Protein AF-A0A969X879-F1 (afdb_monomer_lite)

pLDDT: mean 91.19, std 3.02, range [80.75, 94.88]

Radius of gyration: 11.61 Å; chains: 1; bounding box: 24×23×30 Å

Sequence (51 aa):
MAIRIVCGTAEDGRRGIQVIEPMLEESEESYQIFFQSLRERGLITPNAVII

Structure (mmCIF, N/CA/C/O backbone):
data_AF-A0A969X879-F1
#
_entry.id   AF-A0A969X879-F1
#
loop_
_atom_site.group_PDB
_atom_site.id
_atom_site.type_symbol
_atom_site.label_atom_id
_atom_site.label_alt_id
_atom_site.label_comp_id
_atom_site.label_asym_id
_atom_site.label_entity_id
_atom_site.label_seq_id
_atom_site.pdbx_PDB_ins_code
_atom_site.Cartn_x
_atom_site.Cartn_y
_atom_site.Cartn_z
_atom_site.occupancy
_atom_site.B_iso_or_equiv
_atom_site.auth_seq_id
_atom_site.auth_comp_id
_atom_site.auth_asym_id
_atom_site.auth_atom_id
_atom_site.pdbx_PDB_model_num
ATOM 1 N N . MET A 1 1 ? -11.684 13.947 5.665 1.00 80.75 1 MET A N 1
ATOM 2 C CA . MET A 1 1 ? -11.814 12.998 4.540 1.00 80.75 1 MET A CA 1
ATOM 3 C C . MET A 1 1 ? -10.453 12.858 3.904 1.00 80.75 1 MET A C 1
ATOM 5 O O . MET A 1 1 ? -9.855 13.879 3.587 1.00 80.75 1 MET A O 1
ATOM 9 N N . ALA A 1 2 ? -9.967 11.632 3.771 1.00 89.88 2 ALA A N 1
ATOM 10 C CA . ALA A 1 2 ? -8.674 11.349 3.167 1.00 89.88 2 ALA A CA 1
ATOM 11 C C . ALA A 1 2 ? -8.857 10.425 1.960 1.00 89.88 2 ALA A C 1
ATOM 13 O O . ALA A 1 2 ? -9.889 9.767 1.808 1.00 89.88 2 ALA A O 1
ATOM 14 N N . ILE A 1 3 ? -7.849 10.394 1.099 1.00 92.00 3 ILE A N 1
ATOM 15 C CA . ILE A 1 3 ? -7.771 9.480 -0.037 1.00 92.00 3 ILE A CA 1
ATOM 16 C C . ILE A 1 3 ? -6.459 8.719 0.057 1.00 92.00 3 ILE A C 1
ATOM 18 O O . ILE A 1 3 ? -5.442 9.278 0.467 1.00 92.00 3 ILE A O 1
ATOM 22 N N . ARG A 1 4 ? -6.483 7.448 -0.330 1.00 92.69 4 ARG A N 1
ATOM 23 C CA . ARG A 1 4 ? -5.285 6.621 -0.451 1.00 92.69 4 ARG A CA 1
ATOM 24 C C . ARG A 1 4 ? -4.922 6.521 -1.918 1.00 92.69 4 ARG A C 1
ATOM 26 O O . ARG A 1 4 ? -5.787 6.284 -2.763 1.00 92.69 4 ARG A O 1
ATOM 33 N N . ILE A 1 5 ? -3.640 6.705 -2.202 1.00 94.50 5 ILE A N 1
ATOM 34 C CA . ILE A 1 5 ? -3.085 6.637 -3.549 1.00 94.50 5 ILE A CA 1
ATOM 35 C C . ILE A 1 5 ? -1.990 5.580 -3.538 1.00 94.50 5 ILE A C 1
ATOM 37 O O . ILE A 1 5 ? -1.062 5.654 -2.735 1.00 94.50 5 ILE A O 1
ATOM 41 N N . VAL A 1 6 ? -2.088 4.608 -4.440 1.00 94.06 6 VAL A N 1
ATOM 42 C CA . VAL A 1 6 ? -1.014 3.638 -4.674 1.00 94.06 6 VAL A CA 1
ATOM 43 C C . VAL A 1 6 ? -0.263 4.060 -5.919 1.00 94.06 6 VAL A C 1
ATOM 45 O O . VAL A 1 6 ? -0.840 4.142 -7.006 1.00 94.06 6 VAL A O 1
ATOM 48 N N . CYS A 1 7 ? 1.031 4.310 -5.755 1.00 94.00 7 CYS A N 1
ATOM 49 C CA . CYS A 1 7 ? 1.940 4.610 -6.848 1.00 94.00 7 CYS A CA 1
ATOM 50 C C . CYS A 1 7 ? 2.766 3.369 -7.182 1.00 94.00 7 CYS A C 1
ATOM 52 O O . CYS A 1 7 ? 3.334 2.738 -6.293 1.00 94.00 7 CYS A O 1
ATOM 54 N N . GLY A 1 8 ? 2.870 3.055 -8.467 1.00 91.56 8 GLY A N 1
ATOM 55 C CA . GLY A 1 8 ? 3.714 1.980 -8.971 1.00 91.56 8 GLY A CA 1
ATOM 56 C C . GLY A 1 8 ? 4.703 2.487 -10.008 1.00 91.56 8 GLY A C 1
ATOM 57 O O . GLY A 1 8 ? 4.544 3.572 -10.570 1.00 91.56 8 GLY A O 1
ATOM 58 N N . THR A 1 9 ? 5.735 1.687 -10.255 1.00 91.12 9 THR A N 1
ATOM 59 C CA . THR A 1 9 ? 6.674 1.900 -11.360 1.00 91.12 9 THR A CA 1
ATOM 60 C C . THR A 1 9 ? 6.524 0.737 -12.333 1.00 91.12 9 THR A C 1
ATOM 62 O O . THR A 1 9 ? 6.549 -0.414 -11.905 1.00 91.12 9 THR A O 1
ATOM 65 N N . ALA A 1 10 ? 6.314 1.034 -13.611 1.00 86.69 10 ALA A N 1
ATOM 66 C CA . ALA A 1 10 ? 6.282 0.041 -14.676 1.00 86.69 10 ALA A CA 1
ATOM 67 C C . ALA A 1 10 ? 7.69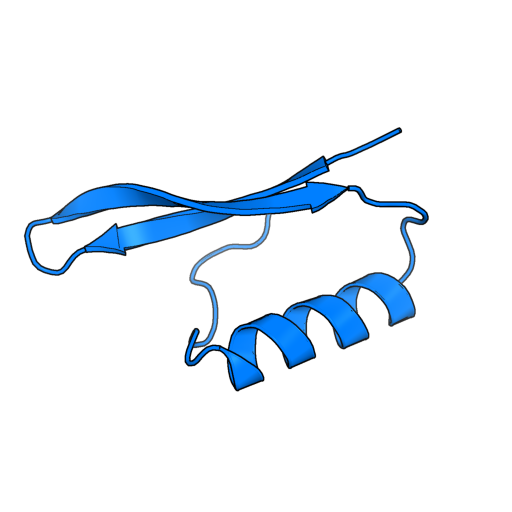9 -0.461 -15.004 1.00 86.69 10 ALA A C 1
ATOM 69 O O . ALA A 1 10 ? 8.695 0.142 -14.603 1.00 86.69 10 ALA A O 1
ATOM 70 N N . GLU A 1 11 ? 7.790 -1.554 -15.761 1.00 86.69 11 GLU A N 1
ATOM 71 C CA . GLU A 1 11 ? 9.070 -2.168 -16.148 1.00 86.69 11 GLU A CA 1
ATOM 72 C C . GLU A 1 11 ? 9.975 -1.219 -16.951 1.00 86.69 11 GLU A C 1
ATOM 74 O O . GLU A 1 11 ? 11.196 -1.286 -16.849 1.00 86.69 11 GLU A O 1
ATOM 79 N N . ASP A 1 12 ? 9.384 -0.282 -17.696 1.00 92.75 12 ASP A N 1
ATOM 80 C CA . ASP A 1 12 ? 10.093 0.755 -18.455 1.00 92.75 12 ASP A CA 1
ATOM 81 C C . ASP A 1 12 ? 10.544 1.956 -17.595 1.00 92.75 12 ASP A C 1
ATOM 83 O O . ASP A 1 12 ? 11.045 2.955 -18.118 1.00 92.75 12 ASP A O 1
ATOM 87 N N . GLY A 1 13 ? 10.359 1.880 -16.274 1.00 90.62 13 GLY A N 1
ATOM 88 C CA . GLY A 1 13 ? 10.736 2.918 -15.317 1.00 90.62 13 GLY A CA 1
AT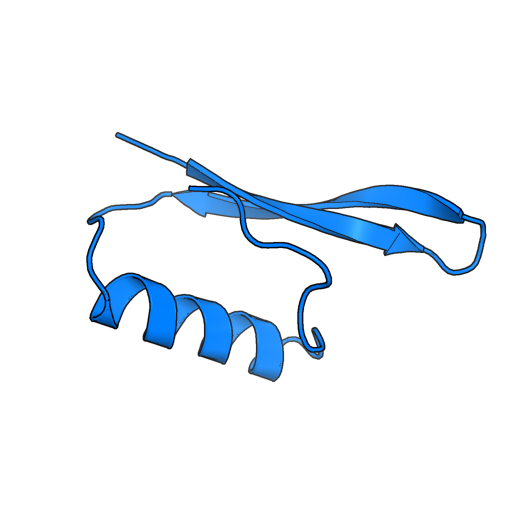OM 89 C C . GLY A 1 13 ? 9.717 4.049 -15.167 1.00 90.62 13 GLY A C 1
ATOM 90 O O . GLY A 1 13 ? 9.944 4.968 -14.370 1.00 90.62 13 GLY A O 1
ATOM 91 N N . ARG A 1 14 ? 8.584 4.017 -15.882 1.00 93.88 14 ARG A N 1
ATOM 92 C CA . ARG A 1 14 ? 7.541 5.042 -15.735 1.00 93.88 14 ARG A CA 1
ATOM 93 C C . ARG A 1 14 ? 6.812 4.887 -14.410 1.00 93.88 14 ARG A C 1
ATOM 95 O O . ARG A 1 14 ? 6.363 3.803 -14.055 1.00 93.88 14 ARG A O 1
ATOM 102 N N . ARG A 1 15 ? 6.648 5.996 -13.693 1.00 93.50 15 ARG A N 1
ATOM 103 C CA . ARG A 1 15 ? 5.874 6.053 -12.447 1.00 93.50 15 ARG A CA 1
ATOM 104 C C . ARG A 1 15 ? 4.448 6.484 -12.741 1.00 93.50 15 ARG A C 1
ATOM 106 O O . ARG A 1 15 ? 4.231 7.374 -13.5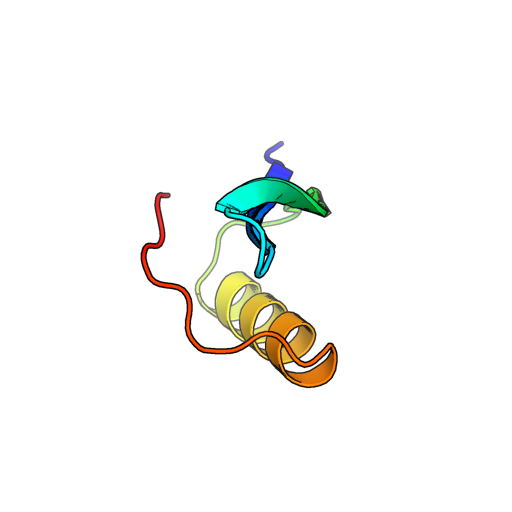61 1.00 93.50 15 ARG A O 1
ATOM 113 N N . GLY A 1 16 ? 3.492 5.8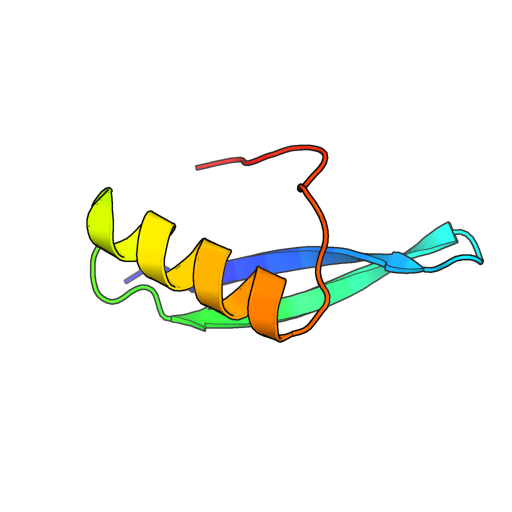87 -12.046 1.00 94.19 16 GLY A N 1
ATOM 114 C CA . GLY A 1 16 ? 2.084 6.219 -12.213 1.00 94.19 16 GLY A CA 1
ATOM 115 C C . GLY A 1 16 ? 1.246 5.832 -11.007 1.00 94.19 16 GLY A C 1
ATOM 116 O O . GLY A 1 16 ? 1.694 5.108 -10.118 1.00 94.19 16 GLY A O 1
ATOM 117 N N . ILE A 1 17 ? 0.014 6.328 -10.999 1.00 94.12 17 ILE A N 1
ATOM 118 C CA . ILE A 1 17 ? -0.990 5.956 -10.009 1.00 94.12 17 ILE A CA 1
ATOM 119 C C . ILE A 1 17 ? -1.693 4.691 -10.495 1.00 94.12 17 ILE A C 1
ATOM 121 O O . ILE A 1 17 ? -2.171 4.638 -11.626 1.00 94.12 17 ILE A O 1
ATOM 125 N N . GLN A 1 18 ? -1.757 3.684 -9.634 1.00 91.38 18 GLN A N 1
ATOM 126 C CA . GLN A 1 18 ? -2.431 2.417 -9.907 1.00 91.38 18 GLN A CA 1
ATOM 127 C C . GLN A 1 18 ? -3.795 2.339 -9.221 1.00 91.38 18 GLN A C 1
ATOM 129 O O . GLN A 1 18 ? -4.714 1.706 -9.738 1.00 91.38 18 GLN A O 1
ATOM 134 N N . VAL A 1 19 ? -3.934 2.982 -8.058 1.00 93.31 19 VAL A N 1
ATOM 135 C CA . VAL A 1 19 ? -5.150 2.938 -7.239 1.00 93.31 19 VAL A CA 1
ATOM 136 C C . VAL A 1 19 ? -5.406 4.304 -6.616 1.00 93.31 19 VAL A C 1
ATOM 138 O O . VAL A 1 19 ? -4.474 4.927 -6.111 1.00 93.31 19 VAL A O 1
ATOM 141 N N . ILE A 1 20 ? -6.666 4.741 -6.627 1.00 94.06 20 ILE A N 1
ATOM 142 C CA . ILE A 1 20 ? -7.161 5.885 -5.856 1.00 94.06 20 ILE A CA 1
ATOM 143 C C . ILE A 1 20 ? -8.450 5.435 -5.184 1.00 94.06 20 ILE A C 1
ATOM 145 O O . ILE A 1 20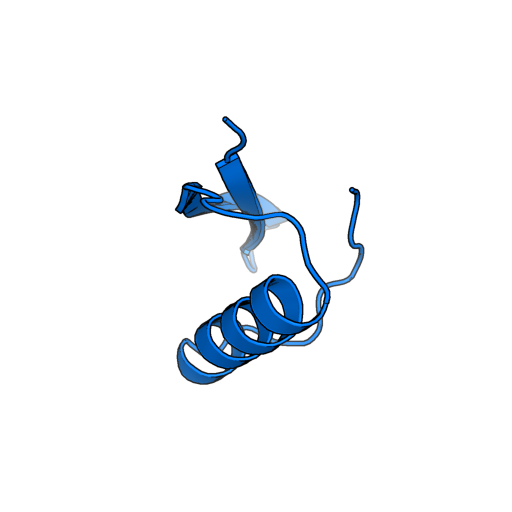 ? -9.419 5.118 -5.873 1.00 94.06 20 ILE A O 1
ATOM 149 N N . GLU A 1 21 ? -8.465 5.408 -3.856 1.00 92.25 21 GLU A N 1
ATOM 150 C CA . GLU A 1 21 ? -9.629 4.970 -3.087 1.00 92.25 21 GLU A CA 1
ATOM 151 C C . GLU A 1 21 ? -9.890 5.927 -1.915 1.00 92.25 21 GLU A C 1
ATOM 153 O O . GLU A 1 21 ? -8.943 6.416 -1.286 1.00 92.25 21 GLU A O 1
ATOM 158 N N . PRO A 1 22 ? -11.161 6.239 -1.610 1.00 92.00 22 PRO A N 1
ATOM 159 C CA . PRO A 1 22 ? -11.491 7.038 -0.442 1.00 92.00 22 PRO A CA 1
ATOM 160 C C . PRO A 1 22 ? -11.161 6.271 0.841 1.00 92.00 22 PRO A C 1
ATOM 162 O O . PRO A 1 22 ? -11.372 5.063 0.943 1.00 92.00 22 PRO A O 1
ATOM 165 N N . MET A 1 23 ? -10.685 6.993 1.850 1.00 89.81 23 MET A N 1
ATOM 166 C CA . MET A 1 23 ? -10.508 6.470 3.199 1.00 89.81 23 MET A CA 1
ATOM 167 C C . MET A 1 23 ? -11.668 6.948 4.070 1.00 89.81 23 MET A C 1
ATOM 169 O O . MET A 1 23 ? -11.747 8.133 4.401 1.00 89.81 23 MET A O 1
ATOM 173 N N . LEU A 1 24 ? -12.572 6.023 4.411 1.00 82.25 24 LEU A N 1
ATOM 174 C CA . LEU A 1 24 ? -13.687 6.302 5.320 1.00 82.25 24 LEU A CA 1
ATOM 175 C C . LEU A 1 24 ? -13.188 6.485 6.759 1.00 82.25 24 LEU A C 1
ATOM 177 O O . LEU A 1 24 ? -13.576 7.444 7.419 1.00 82.25 24 LEU A O 1
ATOM 181 N N . GLU A 1 25 ? -12.285 5.607 7.199 1.00 89.25 25 GLU A N 1
ATOM 182 C CA . GLU A 1 25 ? -11.690 5.619 8.534 1.00 89.25 25 GLU A CA 1
ATOM 183 C C . GLU A 1 25 ? -10.193 5.284 8.474 1.00 89.25 25 GLU A C 1
ATOM 185 O O . GLU A 1 25 ? -9.739 4.490 7.640 1.00 89.25 25 GLU A O 1
ATOM 190 N N . GLU A 1 26 ? -9.427 5.924 9.357 1.00 90.44 26 GLU A N 1
ATOM 191 C CA . GLU A 1 26 ? -8.026 5.608 9.600 1.00 90.44 26 GLU A CA 1
ATOM 192 C C . GLU A 1 26 ? -7.914 4.671 10.804 1.00 90.44 26 GLU A C 1
ATOM 194 O O . GLU A 1 26 ? -7.987 5.093 11.955 1.00 90.44 26 GLU A O 1
ATOM 199 N N . SER A 1 27 ? -7.751 3.383 10.523 1.00 91.75 27 SER A N 1
ATOM 200 C CA . SER A 1 27 ? -7.600 2.341 11.533 1.00 91.75 27 SER A CA 1
ATOM 201 C C . SER A 1 27 ? -6.711 1.219 11.011 1.00 91.75 27 SER A C 1
ATOM 203 O O . SER A 1 27 ? -6.553 1.048 9.799 1.00 91.75 27 SER A O 1
ATOM 205 N N . GLU A 1 28 ? -6.138 0.429 11.921 1.00 93.38 28 GLU A N 1
ATOM 206 C CA . GLU A 1 28 ? -5.331 -0.740 11.556 1.00 93.38 28 GLU A CA 1
ATOM 207 C C . GLU A 1 28 ? -6.125 -1.722 10.682 1.00 93.38 28 GLU A C 1
ATOM 209 O O . GLU A 1 28 ? -5.642 -2.152 9.637 1.00 93.38 28 GLU A O 1
ATOM 214 N N . GLU A 1 29 ? -7.372 -2.010 11.059 1.00 94.31 29 GLU A N 1
ATOM 215 C CA . GLU A 1 29 ? -8.274 -2.884 10.303 1.00 94.31 29 GLU A CA 1
ATOM 216 C C . GLU A 1 29 ? -8.512 -2.358 8.879 1.00 94.31 29 GLU A C 1
ATOM 218 O O . GLU A 1 29 ? -8.406 -3.111 7.907 1.00 94.31 29 GLU A O 1
ATOM 223 N N . SER A 1 30 ? -8.727 -1.045 8.730 1.00 91.75 30 SER A N 1
ATOM 224 C CA . SER A 1 30 ? -8.891 -0.419 7.413 1.00 91.75 30 SER A CA 1
ATOM 225 C C . SER A 1 30 ? -7.654 -0.595 6.526 1.00 91.75 30 SER A C 1
ATOM 227 O O . SER A 1 30 ? -7.788 -0.792 5.316 1.00 91.75 30 SER A O 1
ATOM 229 N N . TYR A 1 31 ? -6.449 -0.543 7.104 1.00 91.50 31 TYR A N 1
ATOM 230 C CA . TYR A 1 31 ? -5.209 -0.804 6.372 1.00 91.50 31 TYR A CA 1
ATOM 231 C C . TYR A 1 31 ? -5.041 -2.288 6.032 1.00 91.50 31 TYR A C 1
ATOM 233 O O . TYR A 1 31 ? -4.640 -2.604 4.911 1.00 91.50 31 TYR A O 1
ATOM 241 N N . GLN A 1 32 ? -5.373 -3.205 6.946 1.00 93.00 32 GLN A N 1
ATOM 242 C CA . GLN A 1 32 ? -5.287 -4.649 6.696 1.00 93.00 32 GLN A CA 1
ATOM 243 C C . GLN A 1 32 ? -6.183 -5.076 5.526 1.00 93.00 32 GLN A C 1
ATOM 245 O O . GLN A 1 32 ? -5.702 -5.738 4.600 1.00 93.00 32 GLN A O 1
ATOM 250 N N . ILE A 1 33 ? -7.447 -4.635 5.526 1.00 93.19 33 ILE A N 1
ATOM 251 C CA . ILE A 1 33 ? -8.406 -4.896 4.441 1.00 93.19 33 ILE A CA 1
ATOM 252 C C . ILE A 1 33 ? -7.882 -4.322 3.119 1.00 93.19 33 ILE A C 1
ATOM 254 O O . ILE A 1 33 ? -7.904 -4.995 2.088 1.00 93.19 33 ILE A O 1
ATOM 258 N N . PHE A 1 34 ? -7.352 -3.098 3.145 1.00 92.31 34 PHE A N 1
ATOM 259 C CA . PHE A 1 34 ? -6.796 -2.455 1.957 1.00 92.31 34 PHE A CA 1
ATOM 260 C C . PHE A 1 34 ? -5.583 -3.211 1.393 1.00 92.31 34 PHE A C 1
ATOM 262 O O . PHE A 1 34 ? -5.555 -3.546 0.213 1.00 92.31 34 PHE A O 1
ATOM 269 N N . PHE A 1 35 ? -4.590 -3.563 2.213 1.00 92.19 35 PHE A N 1
ATOM 270 C CA . PHE A 1 35 ? -3.426 -4.317 1.730 1.00 92.19 35 PHE A CA 1
ATOM 271 C C . PHE A 1 35 ? -3.780 -5.736 1.275 1.00 92.19 35 PHE A C 1
ATOM 273 O O . PHE A 1 35 ? -3.114 -6.289 0.395 1.00 92.19 35 PHE A O 1
ATOM 280 N N . GLN A 1 36 ? -4.816 -6.349 1.846 1.00 93.88 36 GLN A N 1
ATOM 281 C CA . GLN A 1 36 ? -5.354 -7.596 1.319 1.00 93.88 36 GLN A CA 1
ATOM 282 C C . GLN A 1 36 ? -5.942 -7.404 -0.085 1.00 93.88 36 GLN A C 1
ATOM 284 O O . GLN A 1 36 ? -5.565 -8.155 -0.985 1.00 93.88 36 GLN A O 1
ATOM 289 N N . SER A 1 37 ? -6.760 -6.370 -0.304 1.00 92.88 37 SER A N 1
ATOM 290 C CA . SER A 1 37 ? -7.347 -6.106 -1.625 1.00 92.88 37 SER A CA 1
ATOM 291 C C . SER A 1 37 ? -6.278 -5.825 -2.688 1.00 92.88 37 SER A C 1
ATOM 293 O O . SER A 1 37 ? -6.387 -6.289 -3.823 1.00 92.88 37 SER A O 1
ATOM 295 N N . LEU A 1 38 ? -5.192 -5.131 -2.327 1.00 92.94 38 LEU A N 1
ATOM 296 C CA . LEU A 1 38 ? -4.059 -4.923 -3.232 1.00 92.94 38 LEU A CA 1
ATOM 297 C C . LEU A 1 38 ? -3.392 -6.253 -3.622 1.00 92.94 38 LEU A C 1
ATOM 299 O O . LEU A 1 38 ? -3.118 -6.471 -4.803 1.00 92.94 38 LEU A O 1
ATOM 303 N N . ARG A 1 39 ? -3.185 -7.170 -2.666 1.00 93.06 39 ARG A N 1
ATOM 304 C CA . ARG A 1 39 ? -2.619 -8.504 -2.943 1.00 93.06 39 ARG A CA 1
ATOM 305 C C . ARG A 1 39 ? -3.513 -9.337 -3.855 1.00 93.06 39 ARG A C 1
ATOM 307 O O . ARG A 1 39 ? -3.011 -9.969 -4.780 1.00 93.06 39 ARG A O 1
ATOM 314 N N . GLU A 1 40 ? -4.825 -9.296 -3.645 1.00 94.88 40 GLU A N 1
ATOM 315 C CA . GLU A 1 40 ? -5.807 -9.961 -4.515 1.00 94.88 40 GLU A CA 1
ATOM 316 C C . GLU A 1 40 ? -5.778 -9.407 -5.950 1.00 94.88 40 GLU A C 1
ATOM 318 O O . GLU A 1 40 ? -6.036 -10.136 -6.907 1.00 94.88 40 GLU A O 1
ATOM 323 N N . ARG A 1 41 ? -5.377 -8.141 -6.119 1.00 91.56 41 ARG A N 1
ATOM 324 C CA . ARG A 1 41 ? -5.160 -7.486 -7.422 1.00 91.56 41 ARG A CA 1
ATOM 325 C C . ARG A 1 41 ? -3.779 -7.762 -8.031 1.00 91.56 41 ARG A C 1
ATOM 327 O O . ARG A 1 41 ? -3.451 -7.185 -9.066 1.00 91.56 41 ARG A O 1
ATOM 334 N N . GLY A 1 42 ? -2.968 -8.617 -7.408 1.00 90.81 42 GLY A N 1
ATOM 335 C CA . GLY A 1 42 ? -1.630 -8.981 -7.881 1.00 90.81 42 GLY A CA 1
ATOM 336 C C . GLY A 1 42 ? -0.528 -7.987 -7.509 1.00 90.81 42 GLY A C 1
ATOM 337 O O . GLY A 1 42 ? 0.588 -8.104 -8.016 1.00 90.81 42 GLY A O 1
ATOM 338 N N . LEU A 1 43 ? -0.804 -7.014 -6.633 1.00 89.56 43 LEU A N 1
ATOM 339 C CA . LEU A 1 43 ? 0.224 -6.106 -6.129 1.00 89.56 43 LEU A CA 1
ATOM 340 C C . LEU A 1 43 ? 1.053 -6.801 -5.050 1.00 89.56 43 LEU A C 1
ATOM 342 O O . LEU A 1 43 ? 0.529 -7.431 -4.130 1.00 89.56 43 LEU A O 1
ATOM 346 N N . ILE A 1 44 ? 2.369 -6.668 -5.175 1.00 85.62 44 ILE A N 1
ATOM 347 C CA . ILE A 1 44 ? 3.344 -7.224 -4.239 1.00 85.62 44 ILE A CA 1
ATOM 348 C C . ILE A 1 44 ? 3.638 -6.244 -3.098 1.00 85.62 44 ILE A C 1
ATOM 350 O O . ILE A 1 44 ? 3.139 -5.118 -3.076 1.00 85.62 44 ILE A O 1
ATOM 354 N N . THR A 1 45 ? 4.464 -6.678 -2.145 1.00 87.62 45 THR A N 1
ATOM 355 C CA . THR A 1 45 ? 4.908 -5.866 -1.008 1.00 87.62 45 THR A CA 1
ATOM 356 C C . THR A 1 45 ? 5.392 -4.481 -1.465 1.00 87.62 45 THR A C 1
ATOM 358 O O . THR A 1 45 ? 6.288 -4.406 -2.309 1.00 87.62 45 THR A O 1
ATOM 361 N N . PRO A 1 46 ? 4.825 -3.382 -0.931 1.00 88.38 46 PRO A N 1
ATOM 362 C CA . PRO A 1 46 ? 5.226 -2.035 -1.311 1.00 88.38 46 PRO A CA 1
ATOM 363 C C . PRO A 1 46 ? 6.630 -1.708 -0.789 1.00 88.38 46 PRO A C 1
ATOM 365 O O . PRO A 1 46 ? 7.002 -2.096 0.316 1.00 88.38 46 PRO A O 1
ATOM 368 N N . ASN A 1 47 ? 7.390 -0.928 -1.561 1.00 90.00 47 ASN A N 1
ATOM 369 C CA . ASN A 1 47 ? 8.732 -0.484 -1.162 1.00 90.00 47 ASN A CA 1
ATOM 370 C C . ASN A 1 47 ? 8.709 0.538 -0.016 1.00 90.00 47 ASN A C 1
ATOM 372 O O . ASN A 1 47 ? 9.679 0.658 0.726 1.00 90.00 47 ASN A O 1
ATOM 376 N N . ALA A 1 48 ? 7.630 1.313 0.091 1.00 91.44 48 ALA A N 1
ATOM 377 C CA . ALA A 1 48 ? 7.449 2.322 1.120 1.00 91.44 48 ALA A CA 1
ATOM 378 C C . ALA A 1 48 ? 5.957 2.542 1.381 1.00 91.44 48 ALA A C 1
ATOM 380 O O . ALA A 1 48 ? 5.138 2.453 0.464 1.00 91.44 48 ALA A O 1
ATOM 381 N N . VAL A 1 49 ? 5.630 2.870 2.627 1.00 91.56 49 VAL A N 1
ATOM 382 C CA . VAL A 1 49 ? 4.304 3.320 3.056 1.00 91.56 49 VAL A CA 1
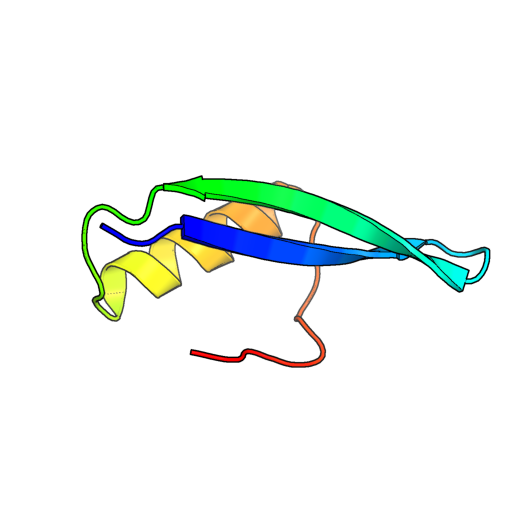ATOM 383 C C . VAL A 1 49 ? 4.502 4.654 3.765 1.00 91.56 49 VAL A C 1
ATOM 385 O O . VAL A 1 49 ? 5.374 4.770 4.624 1.00 91.56 49 VAL A O 1
ATOM 388 N N . ILE A 1 50 ? 3.732 5.661 3.363 1.00 90.12 50 ILE A N 1
ATOM 389 C CA . ILE A 1 50 ? 3.767 7.012 3.926 1.00 90.12 50 ILE A CA 1
ATOM 390 C C . ILE A 1 50 ? 2.339 7.323 4.367 1.00 90.12 50 ILE A C 1
ATOM 392 O O . ILE A 1 50 ? 1.417 7.165 3.563 1.00 90.12 50 ILE A O 1
ATOM 396 N N . ILE A 1 51 ? 2.185 7.693 5.637 1.00 85.06 51 ILE A N 1
ATOM 397 C CA . ILE A 1 51 ? 0.914 7.994 6.305 1.00 85.06 51 ILE A CA 1
ATOM 398 C C . ILE A 1 51 ? 0.939 9.465 6.707 1.00 85.06 51 ILE A C 1
ATOM 400 O O . ILE A 1 51 ? 1.982 9.881 7.266 1.00 85.06 51 ILE A O 1
#

Foldseek 3Di:
DDKDWDWDADPVRDIDTDDIGDDPDDDPVSVVVVVVVCVVVVHDDDPDDDD

Secondary structure (DSSP, 8-state):
-EEEEEEEE-TTS-EEEEEEEEES--SHHHHHHHHHHHHHTT----S----